Protein AF-V9IGE5-F1 (afdb_monomer)

Foldseek 3Di:
DPVVVQLVVLDAPPLDDPVVLQVVLCVVQVQWPHWDDKRWGANDPQAIEIETETEGQDPVSCVVCVVVSQVSVVVSRHPYYDYDYDYDPPPPPPPPPDQPDDDPDPPCPVVGPDDPDDDDDPDDDDDDDDDDDDD

Sequence (135 aa):
MKESGLILLQTIPNHINIDS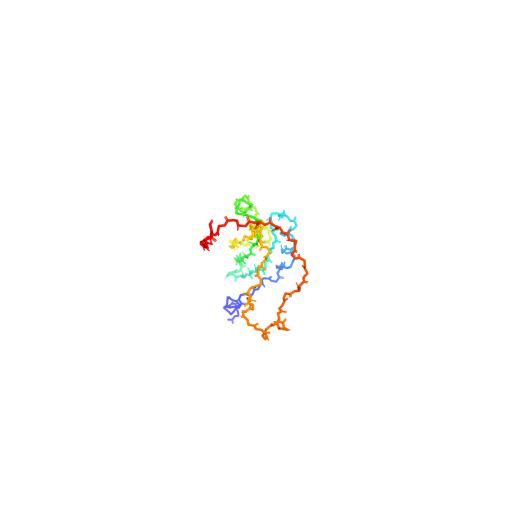LKRELLEAFPGIVNVHDLHVWQLTGQKIISTVHIIFLDPMVYTSITDQVTAFFIEMGITQVTIQPEFHKMRPNMEKTGCLIRCHGEHCSSSQCCSKEKFIEDSCSDLSTKKQDNL

Solvent-accessible surface area (backbone atoms only — not comparable to full-atom values): 8831 Å² total; per-residue (Å²): 140,63,70,75,59,48,59,77,59,58,45,60,56,93,86,67,57,67,69,58,54,53,50,52,48,49,71,74,35,79,59,46,75,46,73,86,46,77,48,51,27,48,81,48,104,84,39,28,39,33,44,34,36,36,29,18,61,40,73,66,51,44,72,74,40,48,68,58,55,52,49,50,45,41,75,74,65,32,70,41,76,46,79,46,82,42,60,52,77,76,65,74,76,68,66,77,75,67,64,94,74,74,79,90,58,92,86,45,75,90,76,55,92,72,79,95,73,79,82,77,86,77,87,74,86,78,90,80,87,87,84,90,82,91,136

Radius of gyration: 27.45 Å; Cα contacts (8 Å, |Δi|>4): 133; chains: 1; bounding box: 80×39×74 Å

Structure (mmCIF, N/CA/C/O backbone):
data_AF-V9IGE5-F1
#
_entry.id   AF-V9IGE5-F1
#
loop_
_atom_site.group_PDB
_atom_site.id
_atom_site.type_symbol
_atom_site.label_atom_id
_atom_site.label_alt_id
_atom_site.label_comp_id
_atom_site.label_asym_id
_atom_site.label_entity_id
_atom_site.label_seq_id
_atom_site.pdbx_PDB_ins_code
_atom_site.Cartn_x
_atom_site.Cartn_y
_atom_site.Cartn_z
_atom_site.occupancy
_atom_site.B_iso_or_equiv
_atom_site.auth_seq_id
_atom_site.auth_comp_id
_atom_site.auth_asym_id
_atom_site.auth_atom_id
_atom_site.pdbx_PDB_model_num
ATOM 1 N N . MET A 1 1 ? -10.533 -12.359 29.031 1.00 47.72 1 MET A N 1
ATOM 2 C CA . MET A 1 1 ? -9.184 -12.243 28.430 1.00 47.72 1 MET A CA 1
ATOM 3 C C . MET A 1 1 ? -9.120 -13.007 27.104 1.00 47.72 1 MET A C 1
ATOM 5 O O . MET A 1 1 ? -8.514 -14.065 27.045 1.00 47.72 1 MET A O 1
ATOM 9 N N . LYS A 1 2 ? -9.786 -12.524 26.047 1.00 55.06 2 LYS A N 1
ATOM 10 C CA . LYS A 1 2 ? -9.672 -13.110 24.691 1.00 55.06 2 LYS A CA 1
ATOM 11 C C . LYS A 1 2 ? -9.288 -12.059 23.645 1.00 55.06 2 LYS A C 1
ATOM 13 O O . LYS A 1 2 ? -8.491 -12.348 22.767 1.00 55.06 2 LYS A O 1
ATOM 18 N N . GLU A 1 3 ? -9.755 -10.822 23.810 1.00 55.19 3 GLU A N 1
ATOM 19 C CA . GLU A 1 3 ? -9.464 -9.726 22.875 1.00 55.19 3 GLU A CA 1
ATOM 20 C C . GLU A 1 3 ? -7.994 -9.277 22.878 1.00 55.19 3 GLU A C 1
ATOM 22 O O . GLU A 1 3 ? -7.446 -8.981 21.823 1.00 55.19 3 GLU A O 1
ATOM 27 N N . SER A 1 4 ? -7.307 -9.314 24.026 1.00 54.47 4 SER A N 1
ATOM 28 C CA . SER A 1 4 ? -5.898 -8.891 24.116 1.00 54.47 4 SER A CA 1
ATOM 29 C C . SER A 1 4 ? -4.927 -9.798 23.345 1.00 54.47 4 SER A C 1
ATOM 31 O O . SER A 1 4 ? -3.865 -9.338 22.943 1.00 54.47 4 SER A O 1
ATOM 33 N N . GLY A 1 5 ? -5.280 -11.070 23.115 1.00 56.34 5 GLY A N 1
ATOM 34 C CA . GLY A 1 5 ? -4.451 -11.999 22.336 1.00 56.34 5 GLY A CA 1
ATOM 35 C C . GLY A 1 5 ? -4.534 -11.765 20.824 1.00 56.34 5 GLY A C 1
ATOM 36 O O . GLY A 1 5 ? -3.561 -12.003 20.118 1.00 56.34 5 GLY A O 1
ATOM 37 N N . LEU A 1 6 ? -5.664 -11.248 20.330 1.00 54.09 6 LEU A N 1
ATOM 38 C CA . LEU A 1 6 ? -5.882 -10.985 18.901 1.00 54.09 6 LEU A CA 1
ATOM 39 C C . LEU A 1 6 ? -5.088 -9.771 18.403 1.00 54.09 6 LEU A C 1
ATOM 41 O O . LEU A 1 6 ? -4.640 -9.763 17.261 1.00 54.09 6 LEU A O 1
ATOM 45 N N . ILE A 1 7 ? -4.828 -8.796 19.282 1.00 50.81 7 ILE A N 1
ATOM 46 C CA . ILE A 1 7 ? -3.964 -7.640 18.983 1.00 50.81 7 ILE A CA 1
ATOM 47 C C . ILE A 1 7 ? -2.531 -8.096 18.657 1.00 50.81 7 ILE A C 1
ATOM 49 O O . ILE A 1 7 ? -1.890 -7.536 17.773 1.00 50.81 7 ILE A O 1
ATOM 53 N N . LEU A 1 8 ? -2.039 -9.145 19.327 1.00 53.06 8 LEU A N 1
ATOM 54 C CA . LEU A 1 8 ? -0.718 -9.730 19.063 1.00 53.06 8 LEU A CA 1
ATOM 55 C C . LEU A 1 8 ? -0.699 -10.635 17.820 1.00 53.06 8 LEU A C 1
ATOM 57 O O . LEU A 1 8 ? 0.369 -10.877 17.268 1.00 53.06 8 LEU A O 1
ATOM 61 N N . LEU A 1 9 ? -1.858 -11.129 17.375 1.00 60.53 9 LEU A N 1
ATOM 62 C CA . LEU A 1 9 ? -1.983 -12.112 16.292 1.00 60.53 9 LEU A CA 1
ATOM 63 C C . LEU A 1 9 ? -2.307 -11.496 14.920 1.00 60.53 9 LEU A C 1
ATOM 65 O O . LEU A 1 9 ? -2.674 -12.247 14.021 1.00 60.53 9 LEU A O 1
ATOM 69 N N . GLN A 1 10 ? -2.185 -10.168 14.755 1.00 60.12 10 GLN A N 1
ATOM 70 C CA . GLN A 1 10 ? -2.328 -9.444 13.472 1.00 60.12 10 GLN A CA 1
ATOM 71 C C . GLN A 1 10 ? -3.468 -9.982 12.586 1.00 60.12 10 GLN A C 1
ATOM 73 O O . GLN A 1 10 ? -3.306 -10.224 11.393 1.00 60.12 10 GLN A O 1
ATOM 78 N N . THR A 1 11 ? -4.622 -10.255 13.194 1.00 64.62 11 THR A N 1
ATOM 79 C CA . THR A 1 11 ? -5.675 -11.019 12.526 1.00 64.62 11 THR A CA 1
ATOM 80 C C . THR A 1 11 ? -6.348 -10.143 11.471 1.00 64.62 11 THR A C 1
ATOM 82 O O . THR A 1 11 ? -6.775 -9.024 11.772 1.00 64.62 11 THR A O 1
ATOM 85 N N . ILE A 1 12 ? -6.440 -10.648 10.239 1.00 71.25 12 ILE A N 1
ATOM 86 C CA . ILE A 1 12 ? -7.156 -9.975 9.150 1.00 71.25 12 ILE A CA 1
ATOM 87 C C . ILE A 1 12 ? -8.647 -9.917 9.531 1.00 71.25 12 ILE A C 1
ATOM 89 O O . ILE A 1 12 ? -9.208 -10.950 9.908 1.00 71.25 12 ILE A O 1
ATOM 93 N N . PRO A 1 13 ? -9.313 -8.749 9.461 1.00 74.81 13 PRO A N 1
ATOM 94 C CA . PRO A 1 13 ? -10.741 -8.656 9.742 1.00 74.81 13 PRO A CA 1
ATOM 95 C C . PRO A 1 13 ? -11.557 -9.546 8.794 1.00 74.81 13 PRO A C 1
ATOM 97 O O . PRO A 1 13 ? -11.383 -9.482 7.581 1.00 74.81 13 PRO A O 1
ATOM 100 N N . ASN A 1 14 ? -12.509 -10.318 9.330 1.00 74.12 14 ASN A N 1
ATOM 101 C CA . ASN A 1 14 ? -13.282 -11.319 8.570 1.00 74.12 14 ASN A CA 1
ATOM 102 C C . ASN A 1 14 ? -14.066 -10.770 7.359 1.00 74.12 14 ASN A C 1
ATOM 104 O O . ASN A 1 14 ? -14.523 -11.550 6.529 1.00 74.12 14 ASN A O 1
ATOM 108 N N . HIS A 1 15 ? -14.283 -9.457 7.284 1.00 78.31 15 HIS A N 1
ATOM 109 C CA . HIS A 1 15 ? -15.038 -8.808 6.211 1.00 78.31 15 HIS A CA 1
ATOM 110 C C . HIS A 1 15 ? -14.152 -8.296 5.063 1.00 78.31 15 HIS A C 1
ATOM 112 O O . HIS A 1 15 ? -14.691 -7.872 4.046 1.00 78.31 15 HIS A O 1
ATOM 118 N N . ILE A 1 16 ? -12.821 -8.334 5.199 1.00 81.69 16 ILE A N 1
ATOM 119 C CA . ILE A 1 16 ? -11.893 -7.864 4.165 1.00 81.69 16 ILE A CA 1
ATOM 120 C C . ILE A 1 16 ? -11.365 -9.061 3.379 1.00 81.69 16 ILE A C 1
ATOM 122 O O . ILE A 1 16 ? -10.633 -9.899 3.903 1.00 81.69 16 ILE A O 1
ATOM 126 N N . ASN A 1 17 ? -11.714 -9.117 2.093 1.00 87.94 17 ASN A N 1
ATOM 127 C CA . ASN A 1 17 ? -11.140 -10.073 1.156 1.00 87.94 17 ASN A CA 1
ATOM 128 C C . ASN A 1 17 ? -9.939 -9.436 0.440 1.00 87.94 17 ASN A C 1
ATOM 130 O O . ASN A 1 17 ? -10.104 -8.585 -0.434 1.00 87.94 17 ASN A O 1
ATOM 134 N N . ILE A 1 18 ? -8.735 -9.870 0.813 1.00 89.3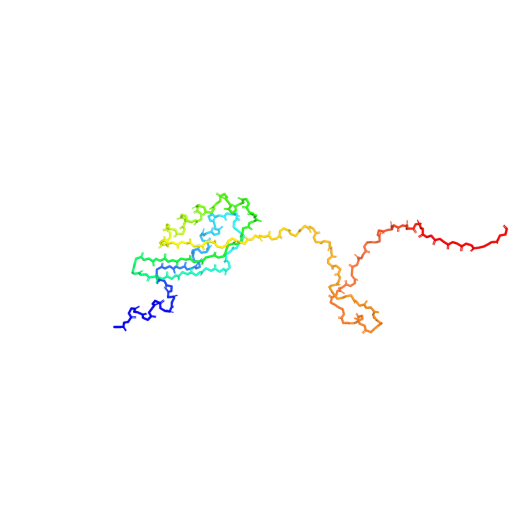1 18 ILE A N 1
ATOM 135 C CA . ILE A 1 18 ? -7.469 -9.347 0.281 1.00 89.31 18 ILE A CA 1
ATOM 136 C C . ILE A 1 18 ? -7.352 -9.551 -1.236 1.00 89.31 18 ILE A C 1
ATOM 138 O O . ILE A 1 18 ? -6.892 -8.651 -1.935 1.00 89.31 18 ILE A O 1
ATOM 142 N N . ASP A 1 19 ? -7.794 -10.694 -1.762 1.00 90.25 19 ASP A N 1
ATOM 143 C CA . ASP A 1 19 ? -7.693 -10.994 -3.194 1.00 90.25 19 ASP A CA 1
ATOM 144 C C . ASP A 1 19 ? -8.636 -10.118 -4.029 1.00 90.25 19 ASP A C 1
ATOM 146 O O . ASP A 1 19 ? -8.266 -9.659 -5.111 1.00 90.25 19 ASP A O 1
ATOM 150 N N . SER A 1 20 ? -9.843 -9.842 -3.517 1.00 92.19 20 SER A N 1
ATOM 151 C CA . SER A 1 20 ? -10.776 -8.899 -4.150 1.00 92.19 20 SER A CA 1
ATOM 152 C C . SER A 1 20 ? -10.212 -7.488 -4.152 1.00 92.19 20 SER A C 1
ATOM 154 O O . SER A 1 20 ? -10.148 -6.862 -5.205 1.00 92.19 20 SER A O 1
ATOM 156 N N . LEU A 1 21 ? -9.708 -7.042 -2.999 1.00 93.06 21 LEU A N 1
ATOM 157 C CA . LEU A 1 21 ? -9.127 -5.716 -2.832 1.00 93.06 21 LEU A CA 1
ATOM 158 C C . LEU A 1 21 ? -7.950 -5.484 -3.790 1.00 93.06 21 LEU A C 1
ATOM 160 O O . LEU A 1 21 ? -7.874 -4.439 -4.428 1.00 93.06 21 LEU A O 1
ATOM 164 N N . LYS A 1 22 ? -7.057 -6.474 -3.945 1.00 94.06 22 LYS A N 1
ATOM 165 C CA . LYS A 1 22 ? -5.946 -6.403 -4.909 1.00 94.06 22 LYS A CA 1
ATOM 166 C C . LYS A 1 22 ? -6.435 -6.314 -6.351 1.00 94.06 22 LYS A C 1
ATOM 168 O O . LYS A 1 22 ? -5.907 -5.512 -7.115 1.00 94.06 22 LYS A O 1
ATOM 173 N N . ARG A 1 23 ? -7.414 -7.137 -6.734 1.00 95.00 23 ARG A N 1
ATOM 174 C CA . ARG A 1 23 ? -7.954 -7.143 -8.100 1.00 95.00 23 ARG A CA 1
ATOM 175 C C . ARG A 1 23 ? -8.618 -5.809 -8.437 1.00 95.00 23 ARG A C 1
ATOM 177 O O . ARG A 1 23 ? -8.273 -5.212 -9.447 1.00 95.00 23 ARG A O 1
ATOM 184 N N . GLU A 1 24 ? -9.504 -5.328 -7.571 1.00 96.00 24 GLU A N 1
ATOM 185 C CA . GLU A 1 24 ? -10.220 -4.060 -7.759 1.00 96.00 24 GLU A CA 1
ATOM 186 C C . GLU A 1 24 ? -9.255 -2.869 -7.813 1.00 96.00 24 GLU A C 1
ATOM 188 O O . GLU A 1 24 ? -9.411 -1.985 -8.650 1.00 96.00 24 GLU A O 1
ATOM 193 N N . LEU A 1 25 ? -8.197 -2.883 -6.996 1.00 96.44 25 LEU A N 1
ATOM 194 C CA . LEU A 1 25 ? -7.144 -1.870 -7.042 1.00 96.44 25 LEU A CA 1
ATOM 195 C C . LEU A 1 25 ? -6.397 -1.868 -8.389 1.00 96.44 25 LEU A C 1
ATOM 197 O O . LEU A 1 25 ? -6.159 -0.806 -8.960 1.00 96.44 25 LEU A O 1
ATOM 201 N N . LEU A 1 26 ? -6.032 -3.042 -8.914 1.00 95.88 26 LEU A N 1
ATOM 202 C CA . LEU A 1 26 ? -5.354 -3.152 -10.213 1.00 95.88 26 LEU A CA 1
ATOM 203 C C . LEU A 1 26 ? -6.269 -2.761 -11.385 1.00 95.88 26 LEU A C 1
ATOM 205 O O . LEU A 1 26 ? -5.794 -2.191 -12.364 1.00 95.88 26 LEU A O 1
ATOM 209 N N . GLU A 1 27 ? -7.569 -3.040 -11.285 1.00 96.38 27 GLU A N 1
ATOM 210 C CA . GLU A 1 27 ? -8.567 -2.635 -12.281 1.00 96.38 27 GLU A CA 1
ATOM 211 C C . GLU A 1 27 ? -8.817 -1.118 -12.261 1.00 96.38 27 GLU A C 1
ATOM 213 O O . GLU A 1 27 ? -8.938 -0.500 -13.320 1.00 96.38 27 GLU A O 1
ATOM 218 N N . ALA A 1 28 ? -8.857 -0.502 -11.075 1.00 96.75 28 ALA A N 1
ATOM 219 C CA . ALA A 1 28 ? -9.128 0.925 -10.910 1.00 96.75 28 ALA A CA 1
ATOM 220 C C . ALA A 1 28 ? -7.939 1.827 -11.287 1.00 96.75 28 ALA A C 1
ATOM 222 O O . ALA A 1 28 ? -8.145 2.950 -11.752 1.00 96.75 28 ALA A O 1
ATOM 223 N N . PHE A 1 29 ? -6.697 1.357 -11.110 1.00 96.88 29 PHE A N 1
ATOM 224 C CA . PHE A 1 29 ? -5.493 2.175 -11.284 1.00 96.88 29 PHE A CA 1
ATOM 225 C C . PHE A 1 29 ? -4.492 1.547 -12.272 1.00 96.88 29 PHE A C 1
ATOM 227 O O . PHE A 1 29 ? -3.524 0.912 -11.850 1.00 96.88 29 PHE A O 1
ATOM 234 N N . PRO A 1 30 ? -4.619 1.815 -13.589 1.00 94.06 30 PRO A N 1
ATOM 235 C CA . PRO A 1 30 ? -3.715 1.277 -14.617 1.00 94.06 30 PRO A CA 1
ATOM 236 C C . PRO A 1 30 ? -2.233 1.663 -14.459 1.00 94.06 30 PRO A C 1
ATOM 238 O O . PRO A 1 30 ? -1.362 1.063 -15.083 1.00 94.06 30 PRO A O 1
ATOM 241 N N . GLY A 1 31 ? -1.931 2.687 -13.652 1.00 93.12 31 GLY A N 1
ATOM 242 C CA . GLY A 1 31 ? -0.563 3.098 -13.321 1.00 93.12 31 GLY A CA 1
ATOM 243 C C . GLY A 1 31 ? 0.149 2.184 -12.312 1.00 93.12 31 GLY A C 1
ATOM 244 O O . GLY A 1 31 ? 1.358 2.328 -12.096 1.00 93.12 31 GLY A O 1
ATOM 245 N N . ILE A 1 32 ? -0.584 1.253 -11.692 1.00 96.06 32 ILE A N 1
ATOM 246 C CA . ILE A 1 32 ? -0.049 0.228 -10.800 1.00 96.06 32 ILE A CA 1
ATOM 247 C C . ILE A 1 32 ? 0.303 -1.012 -11.623 1.00 96.06 32 ILE A C 1
ATOM 249 O O . ILE A 1 32 ? -0.527 -1.579 -12.324 1.00 96.06 32 ILE A O 1
ATOM 253 N N . VAL A 1 33 ? 1.546 -1.463 -11.498 1.00 95.00 33 VAL A N 1
ATOM 254 C CA . VAL A 1 33 ? 2.057 -2.664 -12.166 1.00 95.00 33 VAL A CA 1
ATOM 255 C C . VAL A 1 33 ? 1.746 -3.915 -11.353 1.00 95.00 33 VAL A C 1
ATOM 257 O O . VAL A 1 33 ? 1.419 -4.955 -11.919 1.00 95.00 33 VAL A O 1
ATOM 260 N N . ASN A 1 34 ? 1.9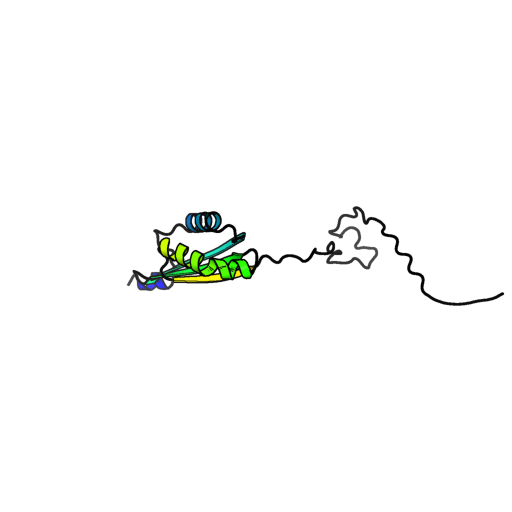06 -3.849 -10.029 1.00 94.00 34 ASN A N 1
ATOM 261 C CA . ASN A 1 34 ? 1.691 -4.998 -9.155 1.00 94.00 34 ASN A CA 1
ATOM 262 C C . ASN A 1 34 ? 1.491 -4.581 -7.691 1.00 94.00 34 ASN A C 1
ATOM 264 O O . ASN A 1 34 ? 2.001 -3.548 -7.259 1.00 94.00 34 ASN A O 1
ATOM 268 N N . VAL A 1 35 ? 0.842 -5.448 -6.913 1.00 94.69 35 VAL A N 1
ATOM 269 C CA . VAL A 1 35 ? 0.720 -5.359 -5.453 1.00 94.69 35 VAL A CA 1
ATOM 270 C C . VAL A 1 35 ? 1.121 -6.695 -4.846 1.00 94.69 35 VAL A C 1
ATOM 272 O O . VAL A 1 35 ? 0.337 -7.648 -4.799 1.00 94.69 35 VAL A O 1
ATOM 275 N N . HIS A 1 36 ? 2.374 -6.789 -4.409 1.00 88.81 36 HIS A N 1
ATOM 276 C CA . HIS A 1 36 ? 2.935 -8.074 -3.994 1.00 88.81 36 HIS A CA 1
ATOM 277 C C . HIS A 1 36 ? 2.818 -8.318 -2.490 1.00 88.81 36 HIS A C 1
ATOM 279 O O . HIS A 1 36 ? 2.682 -9.473 -2.096 1.00 88.81 36 HIS A O 1
ATOM 285 N N . ASP A 1 37 ? 2.766 -7.266 -1.671 1.00 89.88 37 ASP A N 1
ATOM 286 C CA . ASP A 1 37 ? 2.580 -7.397 -0.230 1.00 89.88 37 ASP A CA 1
ATOM 287 C C . ASP A 1 37 ? 1.459 -6.481 0.265 1.00 89.88 37 ASP A C 1
ATOM 289 O O . ASP A 1 37 ? 1.445 -5.288 -0.025 1.00 89.88 37 ASP A O 1
ATOM 293 N N . LEU A 1 38 ? 0.479 -7.054 0.959 1.00 92.31 38 LEU A N 1
ATOM 294 C CA . LEU A 1 38 ? -0.670 -6.331 1.498 1.00 92.31 38 LEU A CA 1
ATOM 295 C C . LEU A 1 38 ? -1.037 -6.955 2.834 1.00 92.31 38 LEU A C 1
ATOM 297 O O . LEU A 1 38 ? -1.588 -8.054 2.894 1.00 92.31 38 LEU A O 1
ATOM 301 N N . HIS A 1 39 ? -0.754 -6.209 3.889 1.00 91.56 39 HIS A N 1
ATOM 302 C CA . HIS A 1 39 ? -1.080 -6.569 5.252 1.00 91.56 39 HIS A CA 1
ATOM 303 C C . HIS A 1 39 ? -2.216 -5.679 5.738 1.00 91.56 39 HIS A C 1
ATOM 305 O O . HIS A 1 39 ? -2.185 -4.459 5.564 1.00 91.56 39 HIS A O 1
ATOM 311 N N . VAL A 1 40 ? -3.226 -6.295 6.347 1.00 91.19 40 VAL A N 1
ATOM 312 C CA . VAL A 1 40 ? -4.359 -5.603 6.963 1.00 91.19 40 VAL A CA 1
ATOM 313 C C . VAL A 1 40 ? -4.583 -6.198 8.341 1.00 91.19 40 VAL A C 1
ATOM 315 O O . VAL A 1 40 ? -4.693 -7.413 8.482 1.00 91.19 40 VAL A O 1
ATOM 318 N N . TRP A 1 41 ? -4.664 -5.349 9.359 1.00 89.50 41 TRP A N 1
ATOM 319 C CA . TRP A 1 41 ? -4.897 -5.776 10.733 1.00 89.50 41 TRP A CA 1
ATOM 320 C C . TRP A 1 41 ? -5.794 -4.791 11.472 1.00 89.50 41 TRP A C 1
ATOM 322 O O . TRP A 1 41 ? -5.923 -3.618 11.119 1.00 89.50 41 TRP A O 1
ATOM 332 N N . GLN A 1 42 ? -6.411 -5.274 12.543 1.00 86.62 42 GLN A N 1
ATOM 333 C CA . GLN A 1 42 ? -7.258 -4.465 13.405 1.00 86.62 42 GLN A CA 1
ATOM 334 C C . GLN A 1 42 ? -6.486 -4.031 14.655 1.00 86.62 42 GLN A C 1
ATOM 336 O O . GLN A 1 42 ? -6.079 -4.867 15.459 1.00 86.62 42 GLN A O 1
ATOM 341 N N . LEU A 1 43 ? -6.293 -2.722 14.839 1.00 85.19 43 LEU A N 1
ATOM 342 C CA . LEU A 1 43 ? -5.638 -2.169 16.031 1.00 85.19 43 LEU A CA 1
ATOM 343 C C . LEU A 1 43 ? -6.612 -2.069 17.215 1.00 85.19 43 LEU A C 1
ATOM 345 O O . LEU A 1 43 ? -6.265 -2.392 18.348 1.00 85.19 43 LEU A O 1
ATOM 349 N N . THR A 1 44 ? -7.837 -1.612 16.956 1.00 82.88 44 THR A N 1
ATOM 350 C CA . THR A 1 44 ? -8.948 -1.563 17.923 1.00 82.88 44 THR A CA 1
ATOM 351 C C . THR A 1 44 ? -10.256 -1.877 17.200 1.00 82.88 44 THR A C 1
ATOM 353 O O . THR A 1 44 ? -10.275 -1.908 15.975 1.00 82.88 44 THR A O 1
ATOM 356 N N . GLY A 1 45 ? -11.365 -2.077 17.926 1.00 76.88 45 GLY A N 1
ATOM 357 C CA . GLY A 1 45 ? -12.669 -2.462 17.353 1.00 76.88 45 GLY A CA 1
ATOM 358 C C . GLY A 1 45 ? -13.135 -1.672 16.120 1.00 76.88 45 GLY A C 1
ATOM 359 O O . GLY A 1 45 ? -13.874 -2.210 15.309 1.00 76.88 45 GLY A O 1
ATOM 360 N N . GLN A 1 46 ? -12.692 -0.420 15.967 1.00 83.44 46 GLN A N 1
ATOM 361 C CA . GLN A 1 46 ? -13.052 0.452 14.843 1.00 83.44 46 GLN A CA 1
ATOM 362 C C . GLN A 1 46 ? -11.852 0.896 13.993 1.00 83.44 46 GLN A C 1
ATOM 364 O O . GLN A 1 46 ? -12.049 1.595 13.008 1.00 83.44 46 GLN A O 1
ATOM 369 N N . LYS A 1 47 ? -10.611 0.551 14.364 1.00 88.88 47 LYS A N 1
ATOM 370 C CA . LYS A 1 47 ? -9.405 0.983 13.639 1.00 88.88 47 LYS A CA 1
ATOM 371 C C . LYS A 1 47 ? -8.789 -0.185 12.889 1.00 88.88 47 LYS A C 1
ATOM 373 O O . LYS A 1 47 ? -8.158 -1.049 13.499 1.00 88.88 47 LYS A O 1
ATOM 378 N N . ILE A 1 48 ? -8.943 -0.159 11.572 1.00 91.75 48 ILE A N 1
ATOM 379 C CA . ILE A 1 48 ? -8.345 -1.109 10.633 1.00 91.75 48 ILE A CA 1
ATOM 380 C C . ILE A 1 48 ? -7.185 -0.412 9.930 1.00 91.75 48 ILE A C 1
ATOM 382 O O . ILE A 1 48 ? -7.369 0.645 9.326 1.00 91.75 48 ILE A O 1
ATOM 386 N N . ILE A 1 49 ? -5.994 -0.983 10.038 1.00 93.31 49 ILE A N 1
ATOM 387 C CA . ILE A 1 49 ? -4.764 -0.419 9.488 1.00 93.31 49 ILE A CA 1
ATOM 388 C C . ILE A 1 49 ? -4.248 -1.352 8.399 1.00 93.31 49 ILE A C 1
ATOM 390 O O . ILE A 1 49 ? -4.365 -2.573 8.516 1.00 93.31 49 ILE A O 1
ATOM 394 N N . SER A 1 50 ? -3.677 -0.773 7.348 1.00 95.12 50 SER A N 1
ATOM 395 C CA . SER A 1 50 ? -3.002 -1.508 6.291 1.00 95.12 50 SER A CA 1
ATOM 396 C C . SER A 1 50 ? -1.603 -0.970 6.007 1.00 95.12 50 SER A C 1
ATOM 398 O O . SER A 1 50 ? -1.370 0.239 6.025 1.00 95.12 50 SER A O 1
ATOM 400 N N . THR A 1 51 ? -0.687 -1.881 5.686 1.00 95.69 51 THR A N 1
ATOM 401 C CA . THR A 1 51 ? 0.555 -1.583 4.964 1.00 95.69 51 THR A CA 1
ATOM 402 C C . THR A 1 51 ? 0.560 -2.335 3.647 1.00 95.69 51 THR A C 1
ATOM 404 O O . THR A 1 51 ? 0.251 -3.528 3.610 1.00 95.69 51 THR A O 1
ATOM 407 N N . VAL A 1 52 ? 0.930 -1.650 2.571 1.00 96.62 52 VAL A N 1
ATOM 408 C CA . VAL A 1 52 ? 0.897 -2.211 1.220 1.00 96.62 52 VAL A CA 1
ATOM 409 C C . VAL A 1 52 ? 2.129 -1.812 0.424 1.00 96.62 52 VAL A C 1
ATOM 411 O O . VAL A 1 52 ? 2.539 -0.654 0.444 1.00 96.62 52 VAL A O 1
ATOM 414 N N . HIS A 1 53 ? 2.708 -2.771 -0.291 1.00 97.00 53 HIS A N 1
ATOM 415 C CA . HIS A 1 53 ? 3.800 -2.549 -1.229 1.00 97.00 53 HIS A CA 1
ATOM 416 C C . HIS A 1 53 ? 3.250 -2.575 -2.649 1.00 97.00 53 HIS A C 1
ATOM 418 O O . HIS A 1 53 ? 2.742 -3.598 -3.125 1.00 97.00 53 HIS A O 1
ATOM 424 N N . ILE A 1 54 ? 3.358 -1.435 -3.323 1.00 97.06 54 ILE A N 1
ATOM 425 C CA . ILE A 1 54 ? 2.789 -1.226 -4.652 1.00 97.06 54 ILE A CA 1
ATOM 426 C C . ILE A 1 54 ? 3.920 -0.886 -5.613 1.00 97.06 54 ILE A C 1
ATOM 428 O O . ILE A 1 54 ? 4.664 0.066 -5.391 1.00 97.06 54 ILE A O 1
ATOM 432 N N . ILE A 1 55 ? 4.030 -1.656 -6.694 1.00 96.12 55 ILE A N 1
ATOM 433 C CA . ILE A 1 55 ? 4.941 -1.362 -7.795 1.00 96.12 55 ILE A CA 1
ATOM 434 C C . ILE A 1 55 ? 4.211 -0.442 -8.769 1.00 96.12 55 ILE A C 1
ATOM 436 O O . ILE A 1 55 ? 3.243 -0.855 -9.404 1.00 96.12 55 ILE A O 1
ATOM 440 N N . PHE A 1 56 ? 4.694 0.784 -8.912 1.00 95.75 56 PHE A N 1
ATOM 441 C CA . PHE A 1 56 ? 4.223 1.759 -9.890 1.00 95.75 56 PHE A CA 1
ATOM 442 C C . PHE A 1 56 ? 5.110 1.743 -11.138 1.00 95.75 56 PHE A C 1
ATOM 444 O O . PHE A 1 56 ? 6.270 1.317 -11.090 1.00 95.75 56 PHE A O 1
ATOM 451 N N . LEU A 1 57 ? 4.574 2.230 -12.260 1.00 92.88 57 LEU A N 1
ATOM 452 C CA . LEU A 1 57 ? 5.348 2.392 -13.496 1.00 92.88 57 LEU A CA 1
ATOM 453 C C . LEU A 1 57 ? 6.556 3.316 -13.290 1.00 92.88 57 LEU A C 1
ATOM 455 O O . LEU A 1 57 ? 7.671 2.961 -13.667 1.00 92.88 57 LEU A O 1
ATOM 459 N N . ASP A 1 58 ? 6.343 4.463 -12.643 1.00 92.56 58 ASP A N 1
ATOM 460 C CA . ASP A 1 58 ? 7.378 5.450 -12.346 1.00 92.56 58 ASP A CA 1
ATOM 461 C C . ASP A 1 58 ? 6.987 6.357 -11.148 1.00 92.56 58 ASP A C 1
ATOM 463 O O . ASP A 1 58 ? 5.843 6.315 -10.675 1.00 92.5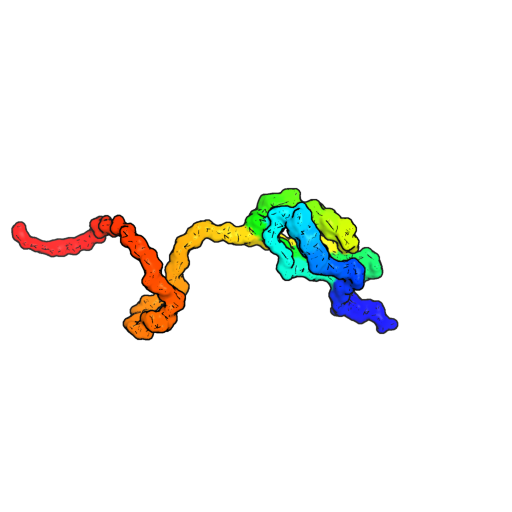6 58 ASP A O 1
ATOM 467 N N . PRO A 1 59 ? 7.922 7.177 -10.622 1.00 94.81 59 PRO A N 1
ATOM 468 C CA . PRO A 1 59 ? 7.657 8.077 -9.493 1.00 94.81 59 PRO A CA 1
ATOM 469 C C . PRO A 1 59 ? 6.617 9.177 -9.744 1.00 94.81 59 PRO A C 1
ATOM 471 O O . PRO A 1 59 ? 5.971 9.634 -8.794 1.00 94.81 59 PRO A O 1
ATOM 474 N N . MET A 1 60 ? 6.433 9.613 -10.994 1.00 94.69 60 MET A N 1
ATOM 475 C CA . MET A 1 60 ? 5.440 10.635 -11.334 1.00 94.69 60 MET A CA 1
ATOM 476 C C . MET A 1 60 ? 4.032 10.060 -11.235 1.00 94.69 60 MET A C 1
ATOM 478 O O . MET A 1 60 ? 3.153 10.701 -10.658 1.00 94.69 60 MET A O 1
ATOM 482 N N . VAL A 1 61 ? 3.842 8.824 -11.710 1.00 94.88 61 VAL A N 1
ATOM 483 C CA . VAL A 1 61 ? 2.580 8.093 -11.557 1.00 94.88 61 VAL A CA 1
ATOM 484 C C . VAL A 1 61 ? 2.205 7.989 -10.084 1.00 94.88 61 VAL A C 1
ATOM 486 O O . VAL A 1 61 ? 1.115 8.426 -9.723 1.00 94.88 61 VAL A O 1
ATOM 489 N N . TYR A 1 62 ? 3.115 7.515 -9.224 1.00 96.19 62 TYR A N 1
ATOM 490 C CA . TYR A 1 62 ? 2.876 7.442 -7.776 1.00 96.19 62 TYR A CA 1
ATOM 491 C C . TYR A 1 62 ? 2.410 8.785 -7.202 1.00 96.19 62 TYR A C 1
ATOM 493 O O . TYR A 1 62 ? 1.361 8.852 -6.564 1.00 96.19 62 TYR A O 1
ATOM 501 N N . THR A 1 63 ? 3.141 9.864 -7.493 1.00 96.12 63 THR A N 1
ATOM 502 C CA . THR A 1 63 ? 2.815 11.206 -6.986 1.00 96.12 63 THR A CA 1
ATOM 503 C C . THR A 1 63 ? 1.425 11.670 -7.437 1.00 96.12 63 THR A C 1
ATOM 505 O O . THR A 1 63 ? 0.735 12.352 -6.690 1.00 96.12 63 THR A O 1
ATOM 508 N N . SER A 1 64 ? 0.992 11.280 -8.639 1.00 96.88 64 SER A N 1
ATOM 509 C CA . SER A 1 64 ? -0.306 11.686 -9.192 1.00 96.88 64 SER A CA 1
ATOM 510 C C . SER A 1 64 ? -1.511 10.907 -8.648 1.00 96.88 64 SER A C 1
ATOM 512 O O . SER A 1 64 ? -2.612 11.455 -8.602 1.00 96.88 64 SER A O 1
ATOM 514 N N . ILE A 1 65 ? -1.328 9.641 -8.246 1.00 96.81 65 ILE A N 1
ATOM 515 C CA . ILE A 1 65 ? -2.445 8.756 -7.866 1.00 96.81 65 ILE A CA 1
ATOM 516 C C . ILE A 1 65 ? -2.456 8.349 -6.392 1.00 96.81 65 ILE A C 1
ATOM 518 O O . ILE A 1 65 ? -3.445 7.772 -5.954 1.00 96.81 65 ILE A O 1
ATOM 522 N N . THR A 1 66 ? -1.409 8.638 -5.611 1.00 96.44 66 THR A N 1
ATOM 523 C CA . THR A 1 66 ? -1.288 8.159 -4.217 1.00 96.44 66 THR A CA 1
ATOM 524 C C . THR A 1 66 ? -2.474 8.555 -3.328 1.00 96.44 66 THR A C 1
ATOM 526 O O . THR A 1 66 ? -2.983 7.724 -2.574 1.00 96.44 66 THR A O 1
ATOM 529 N N . ASP A 1 67 ? -2.997 9.774 -3.482 1.00 97.38 67 ASP A N 1
ATOM 530 C CA . ASP A 1 67 ? -4.155 10.246 -2.714 1.00 97.38 67 ASP A CA 1
ATOM 531 C C . ASP A 1 67 ? -5.436 9.491 -3.098 1.00 97.38 67 ASP A C 1
ATOM 533 O O . ASP A 1 67 ? -6.241 9.139 -2.236 1.00 97.38 67 ASP A O 1
ATOM 537 N N . GLN A 1 68 ? -5.600 9.175 -4.386 1.00 97.75 68 GLN A N 1
ATOM 538 C CA . GLN A 1 68 ? -6.745 8.413 -4.892 1.00 97.75 68 GLN A CA 1
ATOM 539 C C . GLN A 1 68 ? -6.673 6.947 -4.457 1.00 97.75 68 GLN A C 1
ATOM 541 O O . GLN A 1 68 ? -7.674 6.375 -4.038 1.00 97.75 68 GLN A O 1
ATOM 546 N N . VAL A 1 69 ? -5.478 6.350 -4.491 1.00 97.38 69 VAL A N 1
ATOM 547 C CA . VAL A 1 69 ? -5.241 4.995 -3.977 1.00 97.38 69 VAL A CA 1
ATOM 548 C C . VAL A 1 69 ? -5.526 4.945 -2.475 1.00 97.38 69 VAL A C 1
ATOM 550 O O . VAL A 1 69 ? -6.178 4.020 -1.998 1.00 97.38 69 VAL A O 1
ATOM 553 N N . THR A 1 70 ? -5.102 5.963 -1.725 1.00 97.38 70 THR A N 1
ATOM 554 C CA . THR A 1 70 ? -5.397 6.084 -0.291 1.00 97.38 70 THR A CA 1
ATOM 555 C C . THR A 1 70 ? -6.904 6.165 -0.037 1.00 97.38 70 THR A C 1
ATOM 557 O O . THR A 1 70 ? -7.415 5.442 0.818 1.00 97.38 70 THR A O 1
ATOM 560 N N . ALA A 1 71 ? -7.626 6.990 -0.802 1.00 97.69 71 ALA A N 1
ATOM 561 C CA . ALA A 1 71 ? -9.081 7.100 -0.713 1.00 97.69 71 ALA A CA 1
ATOM 562 C C . ALA A 1 71 ? -9.785 5.771 -1.029 1.00 97.69 71 ALA A C 1
ATOM 564 O O . ALA A 1 71 ? -10.673 5.366 -0.283 1.00 97.69 71 ALA A O 1
ATOM 565 N N . PHE A 1 72 ? -9.327 5.046 -2.052 1.00 97.50 72 PHE A N 1
ATOM 566 C CA . PHE A 1 72 ? -9.844 3.723 -2.402 1.00 97.50 72 PHE A CA 1
ATOM 567 C C . PHE A 1 72 ? -9.754 2.735 -1.228 1.00 97.50 72 PHE A C 1
ATOM 569 O O . PHE A 1 72 ? -10.736 2.075 -0.895 1.00 97.50 72 PHE A O 1
ATOM 576 N N . PHE A 1 73 ? -8.613 2.660 -0.531 1.00 96.12 73 PHE A N 1
ATOM 577 C CA . PHE A 1 73 ? -8.496 1.795 0.651 1.00 96.12 73 PHE A CA 1
ATOM 578 C C . PHE A 1 73 ? -9.478 2.196 1.766 1.00 96.12 73 PHE A C 1
ATOM 580 O O . PHE A 1 73 ? -10.055 1.323 2.419 1.00 96.12 73 PHE A O 1
ATOM 587 N N . ILE A 1 74 ? -9.710 3.498 1.955 1.00 95.38 74 ILE A N 1
ATOM 588 C CA . ILE A 1 74 ? -10.668 4.011 2.945 1.00 95.38 74 ILE A CA 1
ATOM 589 C C . ILE A 1 74 ? -12.104 3.618 2.595 1.00 95.38 74 ILE A C 1
ATOM 591 O O . ILE A 1 74 ? -12.841 3.164 3.472 1.00 95.38 74 ILE A O 1
ATOM 595 N N . GLU A 1 75 ? -12.490 3.720 1.325 1.00 94.56 75 GLU A N 1
ATOM 596 C CA . GLU A 1 75 ? -13.806 3.290 0.835 1.00 94.56 75 GLU A CA 1
ATOM 597 C C . GLU A 1 75 ? -14.032 1.785 1.022 1.00 94.56 75 GLU A C 1
ATOM 599 O O . GLU A 1 75 ? -15.145 1.353 1.320 1.00 94.56 75 GLU A O 1
ATOM 604 N N . MET A 1 76 ? -12.963 0.990 0.941 1.00 91.88 76 MET A N 1
ATOM 605 C CA . MET A 1 76 ? -12.984 -0.454 1.195 1.00 91.88 76 MET A CA 1
ATOM 606 C C . MET A 1 76 ? -12.996 -0.823 2.691 1.00 91.88 76 MET A C 1
ATOM 608 O O . MET A 1 76 ? -12.940 -2.002 3.045 1.00 91.88 76 MET A O 1
ATOM 612 N N . GLY A 1 77 ? -13.093 0.167 3.585 1.00 91.56 77 GLY A N 1
ATOM 613 C CA . GLY A 1 77 ? -13.233 -0.026 5.030 1.00 91.56 77 GLY A CA 1
ATOM 614 C C . GLY A 1 77 ? -11.922 0.016 5.820 1.00 91.56 77 GLY A C 1
ATOM 615 O O . GLY A 1 77 ? -11.932 -0.221 7.030 1.00 91.56 77 GLY A O 1
ATOM 616 N N . ILE A 1 78 ? -10.787 0.336 5.189 1.00 94.31 78 ILE A N 1
ATOM 617 C CA . ILE A 1 78 ? -9.498 0.482 5.881 1.00 94.31 78 ILE A CA 1
ATOM 618 C C . ILE A 1 78 ? -9.351 1.910 6.402 1.00 94.31 78 ILE A C 1
ATOM 620 O O . ILE A 1 78 ? -9.255 2.867 5.650 1.00 94.31 78 ILE A O 1
ATOM 624 N N . THR A 1 79 ? -9.272 2.077 7.720 1.00 94.38 79 THR A N 1
ATOM 625 C CA . THR A 1 79 ? -9.221 3.419 8.325 1.00 94.38 79 THR A CA 1
ATOM 626 C C . THR A 1 79 ? -7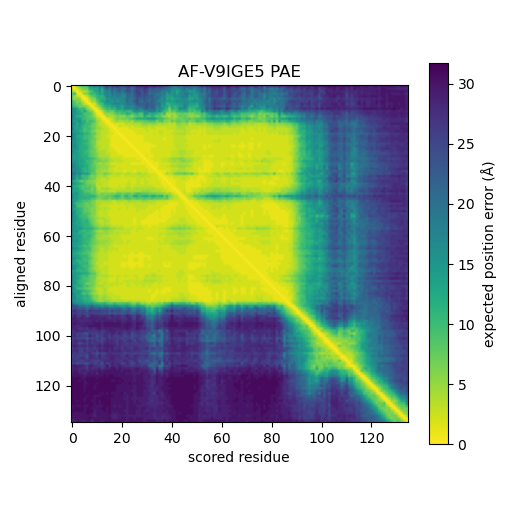.905 4.158 8.102 1.00 94.38 79 THR A C 1
ATOM 628 O O . THR A 1 79 ? -7.891 5.386 8.099 1.00 94.38 79 THR A O 1
ATOM 631 N N . GLN A 1 80 ? -6.792 3.432 7.969 1.00 95.44 80 GLN A N 1
ATOM 632 C CA . GLN A 1 80 ? -5.467 4.006 7.738 1.00 95.44 80 GLN A CA 1
ATOM 633 C C . GLN A 1 80 ? -4.653 3.082 6.842 1.00 95.44 80 GLN A C 1
ATOM 635 O O . GLN A 1 80 ? -4.585 1.882 7.099 1.00 95.44 80 GLN A O 1
ATOM 640 N N . VAL A 1 81 ? -3.993 3.642 5.833 1.00 96.81 81 VAL A N 1
ATOM 641 C CA . VAL A 1 81 ? -3.119 2.897 4.928 1.00 96.81 81 VAL A CA 1
ATOM 642 C C . VAL A 1 81 ? -1.747 3.556 4.862 1.00 96.81 81 VAL A C 1
ATOM 644 O O . VAL A 1 81 ? -1.627 4.777 4.821 1.00 96.81 81 VAL A O 1
ATOM 647 N N . THR A 1 82 ? -0.703 2.735 4.879 1.00 97.69 82 THR A N 1
ATOM 648 C CA . THR A 1 82 ? 0.673 3.140 4.588 1.00 97.69 82 THR A CA 1
ATOM 649 C C . THR A 1 82 ? 1.098 2.470 3.292 1.00 97.69 82 THR A C 1
ATOM 651 O O . THR A 1 82 ? 1.185 1.243 3.223 1.00 97.69 82 THR A O 1
ATOM 654 N N . ILE A 1 83 ? 1.350 3.274 2.263 1.00 97.69 83 ILE A N 1
ATOM 655 C CA . ILE A 1 83 ? 1.794 2.798 0.954 1.00 97.69 83 ILE A CA 1
ATOM 656 C C . ILE A 1 83 ? 3.318 2.879 0.914 1.00 97.69 83 ILE A C 1
ATOM 658 O O . ILE A 1 83 ? 3.887 3.958 1.070 1.00 97.69 83 ILE A O 1
ATOM 662 N N . GLN A 1 84 ? 3.975 1.747 0.682 1.00 97.69 84 GLN A N 1
ATOM 663 C CA . GLN A 1 84 ? 5.385 1.691 0.330 1.00 97.69 84 GLN A CA 1
ATOM 664 C C . GLN A 1 84 ? 5.502 1.629 -1.199 1.00 97.69 84 GLN A C 1
ATOM 666 O O . GLN A 1 84 ? 5.212 0.584 -1.793 1.00 97.69 84 GLN A O 1
ATOM 671 N N . PRO A 1 85 ? 5.891 2.732 -1.861 1.00 96.50 85 PRO A N 1
ATOM 672 C CA . PRO A 1 85 ? 6.036 2.734 -3.301 1.00 96.50 85 PRO A CA 1
ATOM 673 C C . PRO A 1 85 ? 7.325 2.031 -3.714 1.00 96.50 85 PRO A C 1
ATOM 675 O O . PRO A 1 85 ? 8.419 2.322 -3.231 1.00 96.50 85 PRO A O 1
ATOM 678 N N . GLU A 1 86 ? 7.184 1.139 -4.677 1.00 95.75 86 GLU A N 1
ATOM 679 C CA . GLU A 1 86 ? 8.271 0.571 -5.451 1.00 95.75 86 GLU A CA 1
ATOM 680 C C . GLU A 1 86 ? 8.086 0.971 -6.910 1.00 95.75 86 GLU A C 1
ATOM 682 O O . GLU A 1 86 ? 6.981 1.280 -7.355 1.00 95.75 86 GLU A O 1
ATOM 687 N N . PHE A 1 87 ? 9.169 0.978 -7.676 1.00 93.50 87 PHE A N 1
ATOM 688 C CA . PHE A 1 87 ? 9.131 1.456 -9.053 1.00 93.50 87 PHE A CA 1
ATOM 689 C C . PHE A 1 87 ? 9.668 0.394 -9.985 1.00 93.50 87 PHE A C 1
ATOM 691 O O . PHE A 1 87 ? 10.711 -0.217 -9.721 1.00 93.50 87 PHE A O 1
ATOM 698 N N . HIS A 1 88 ? 8.960 0.190 -11.094 1.00 86.94 88 HIS A N 1
ATOM 699 C CA . HIS A 1 88 ? 9.461 -0.649 -12.159 1.00 86.94 88 HIS A CA 1
ATOM 700 C C . HIS A 1 88 ? 10.801 -0.071 -12.617 1.00 86.94 88 HIS A C 1
ATOM 702 O O . HIS A 1 88 ? 10.887 1.056 -13.103 1.00 86.94 88 HIS A O 1
ATOM 708 N N . LYS A 1 89 ? 11.887 -0.826 -12.422 1.00 76.19 89 LYS A N 1
ATOM 709 C CA . LYS A 1 89 ? 13.185 -0.436 -12.965 1.00 76.19 89 LYS A CA 1
ATOM 710 C C . LYS A 1 89 ? 13.047 -0.502 -14.477 1.00 76.19 89 LYS A C 1
ATOM 712 O O . LYS A 1 89 ? 13.159 -1.586 -15.048 1.00 76.19 89 LYS A O 1
ATOM 717 N N . MET A 1 90 ? 12.819 0.646 -15.111 1.00 58.09 90 MET A N 1
ATOM 718 C CA . MET A 1 90 ? 13.109 0.843 -16.523 1.00 58.09 90 MET A CA 1
ATOM 719 C C . MET A 1 90 ? 14.565 0.418 -16.677 1.00 58.09 90 MET A C 1
ATOM 721 O O . MET A 1 90 ? 15.464 1.151 -16.273 1.00 58.09 90 MET A O 1
ATOM 725 N N . ARG A 1 91 ? 14.822 -0.817 -17.121 1.00 55.66 91 ARG A N 1
ATOM 726 C CA . ARG A 1 91 ? 16.183 -1.218 -17.457 1.00 55.66 91 ARG A CA 1
ATOM 727 C C . ARG A 1 91 ? 16.547 -0.289 -18.611 1.00 55.66 91 ARG A C 1
ATOM 729 O O . ARG A 1 91 ? 15.915 -0.433 -19.660 1.00 55.66 91 ARG A O 1
ATOM 736 N N . PRO A 1 92 ? 17.466 0.686 -18.452 1.00 49.50 92 PRO A N 1
ATOM 737 C CA . PRO A 1 92 ? 17.970 1.386 -19.616 1.00 49.50 92 PRO A CA 1
ATOM 738 C C . PRO A 1 92 ? 18.581 0.277 -20.453 1.00 49.50 92 PRO A C 1
ATOM 740 O O . PRO A 1 92 ? 19.460 -0.414 -19.947 1.00 49.50 92 PRO A O 1
ATOM 743 N N . ASN A 1 93 ? 17.953 0.010 -21.601 1.00 51.69 93 ASN A N 1
ATOM 744 C CA . ASN A 1 93 ? 18.282 -1.008 -22.590 1.00 51.69 93 ASN A CA 1
ATOM 745 C C . ASN A 1 93 ? 19.474 -1.857 -22.146 1.00 51.69 93 ASN A C 1
ATOM 747 O O . ASN A 1 93 ? 20.618 -1.461 -22.356 1.00 51.69 93 ASN A O 1
ATOM 751 N N . MET A 1 94 ? 19.198 -2.914 -21.374 1.00 51.41 94 MET A N 1
ATOM 752 C CA . MET A 1 94 ? 20.248 -3.723 -20.774 1.00 51.41 94 MET A CA 1
ATOM 753 C C . MET A 1 94 ? 21.019 -4.306 -21.951 1.00 51.41 94 MET A C 1
ATOM 755 O O . MET A 1 94 ? 20.532 -5.241 -22.589 1.00 51.41 94 MET A O 1
ATOM 759 N N . GLU A 1 95 ? 22.160 -3.693 -22.282 1.00 54.47 95 GLU A N 1
ATOM 760 C CA . GLU A 1 95 ? 23.119 -4.232 -23.230 1.00 54.47 95 GLU A CA 1
ATOM 761 C C . GLU A 1 95 ? 23.205 -5.715 -22.919 1.00 54.47 95 GLU A C 1
ATOM 763 O O . GLU A 1 95 ? 23.417 -6.078 -21.753 1.00 54.47 95 GLU A O 1
ATOM 768 N N . LYS A 1 96 ? 22.881 -6.535 -23.931 1.00 56.78 96 LYS A N 1
ATOM 769 C CA . LYS A 1 96 ? 22.830 -7.999 -23.871 1.00 56.78 96 LYS A CA 1
ATOM 770 C C . LYS A 1 96 ? 23.818 -8.460 -22.823 1.00 56.78 96 LYS A C 1
ATOM 772 O O . LYS A 1 96 ? 25.020 -8.298 -23.017 1.00 56.78 96 LYS A O 1
ATOM 777 N N . THR A 1 97 ? 23.295 -8.925 -21.691 1.00 55.00 97 THR A N 1
ATOM 778 C CA . THR A 1 97 ? 24.090 -9.165 -20.495 1.00 55.00 97 THR A CA 1
ATOM 779 C C . THR A 1 97 ? 25.194 -10.129 -20.888 1.00 55.00 97 THR A C 1
ATOM 781 O O . THR A 1 97 ? 24.941 -11.312 -21.114 1.00 55.00 97 THR A O 1
ATOM 784 N N . GLY A 1 98 ? 26.410 -9.605 -21.057 1.00 62.00 98 GLY A N 1
ATOM 785 C CA . GLY A 1 98 ? 27.584 -10.435 -21.229 1.00 62.00 98 GLY A CA 1
ATOM 786 C C . GLY A 1 98 ? 27.581 -11.436 -20.083 1.00 62.00 98 GLY A C 1
ATOM 787 O O . GLY A 1 98 ? 27.260 -11.068 -18.954 1.00 62.00 98 GLY A O 1
ATOM 788 N N . CYS A 1 99 ? 27.849 -12.702 -20.400 1.00 64.56 99 CYS A N 1
ATOM 789 C CA . CYS A 1 99 ? 27.809 -13.825 -19.467 1.00 64.56 99 CYS A CA 1
ATOM 790 C C . CYS A 1 99 ? 28.299 -13.400 -18.067 1.00 64.56 99 CYS A C 1
ATOM 792 O O . CYS A 1 99 ? 29.468 -13.037 -17.926 1.00 64.56 99 CYS A O 1
ATOM 794 N N . LEU A 1 100 ? 27.409 -13.418 -17.057 1.00 62.41 100 LEU A N 1
ATOM 795 C CA . LEU A 1 100 ? 27.709 -12.962 -15.684 1.00 62.41 100 LEU A CA 1
ATOM 796 C C . LEU A 1 100 ? 28.911 -13.708 -15.081 1.00 62.41 100 LEU A C 1
ATOM 798 O O . LEU A 1 100 ? 29.603 -13.182 -14.216 1.00 62.41 100 LEU A O 1
ATOM 802 N N . ILE A 1 101 ? 29.183 -14.916 -15.585 1.00 65.38 101 ILE A N 1
ATOM 803 C CA . ILE A 1 101 ? 30.388 -15.693 -15.305 1.00 65.38 101 ILE A CA 1
ATOM 804 C C . ILE A 1 101 ? 31.146 -15.893 -16.620 1.00 65.38 101 ILE A C 1
ATOM 806 O O . ILE A 1 101 ? 30.768 -16.722 -17.448 1.00 65.38 101 ILE A O 1
ATOM 810 N N . ARG A 1 102 ? 32.212 -15.121 -16.846 1.00 63.72 102 ARG A N 1
ATOM 811 C CA . ARG A 1 102 ? 33.070 -15.274 -18.030 1.00 63.72 102 ARG A CA 1
ATOM 812 C C . ARG A 1 102 ? 34.056 -16.422 -17.832 1.00 63.72 102 ARG A C 1
ATOM 814 O O . ARG A 1 102 ? 34.848 -16.402 -16.893 1.00 63.72 102 ARG A O 1
ATOM 821 N N . CYS A 1 103 ? 34.049 -17.384 -18.750 1.00 71.38 103 CYS A N 1
ATOM 822 C CA . CYS A 1 103 ? 35.058 -18.435 -18.799 1.00 71.38 103 CYS A CA 1
ATOM 823 C C . CYS A 1 103 ? 36.413 -17.859 -19.226 1.00 71.38 103 CYS A C 1
ATOM 825 O O . CYS A 1 103 ? 36.492 -17.247 -20.286 1.00 71.38 103 CYS A O 1
ATOM 827 N N . HIS A 1 104 ? 37.466 -18.071 -18.437 1.00 69.88 104 HIS A N 1
ATOM 828 C CA . HIS A 1 104 ? 38.843 -17.696 -18.799 1.00 69.88 104 HIS A CA 1
ATOM 829 C C . HIS A 1 104 ? 39.768 -18.909 -19.006 1.00 69.88 104 HIS A C 1
ATOM 831 O O . HIS A 1 104 ? 40.964 -18.731 -19.201 1.00 69.88 104 HIS A O 1
ATOM 837 N N . GLY A 1 105 ? 39.240 -20.136 -18.956 1.00 70.69 105 GLY A N 1
ATOM 838 C CA . GLY A 1 105 ? 40.035 -21.363 -19.057 1.00 70.69 105 GLY A CA 1
ATOM 839 C C . GLY A 1 105 ? 39.451 -22.376 -20.038 1.00 70.69 105 GLY A C 1
ATOM 840 O O . GLY A 1 105 ? 38.260 -22.354 -20.339 1.00 70.69 105 GLY A O 1
ATOM 841 N N . GLU A 1 106 ? 40.290 -23.300 -20.501 1.00 69.00 106 GLU A N 1
ATOM 842 C CA . GLU A 1 106 ? 39.952 -24.264 -21.562 1.00 69.00 106 GLU A CA 1
ATOM 843 C C . GLU A 1 106 ? 38.920 -25.327 -21.131 1.00 69.00 106 GLU A C 1
ATOM 845 O O . GLU A 1 106 ? 38.261 -25.935 -21.968 1.00 69.00 106 GLU A O 1
ATOM 850 N N . HIS A 1 107 ? 38.716 -25.519 -19.823 1.00 73.12 107 HIS A N 1
ATOM 851 C CA . HIS A 1 107 ? 37.891 -26.603 -19.270 1.00 73.12 107 HIS A CA 1
ATOM 852 C C . HIS A 1 107 ? 36.479 -26.189 -18.826 1.00 73.12 107 HIS A C 1
ATOM 854 O O . HIS A 1 107 ? 35.760 -27.005 -18.255 1.00 73.12 107 HIS A O 1
ATOM 860 N N . CYS A 1 108 ? 36.053 -24.942 -19.049 1.00 75.50 108 CYS A N 1
ATOM 861 C CA . CYS A 1 108 ? 34.749 -24.465 -18.561 1.00 75.50 108 CYS A CA 1
ATOM 862 C C . CYS A 1 108 ? 33.685 -24.290 -19.664 1.00 75.50 108 CYS A C 1
ATOM 864 O O . CYS A 1 108 ? 32.550 -23.899 -19.392 1.00 75.50 108 CYS A O 1
ATOM 866 N N . SER A 1 109 ? 34.015 -24.667 -20.906 1.00 67.88 109 SER A N 1
ATOM 867 C CA . SER A 1 109 ? 33.127 -24.545 -22.071 1.00 67.88 109 SER A CA 1
ATOM 868 C C . SER A 1 109 ? 31.859 -25.404 -21.995 1.00 67.88 109 SER A C 1
ATOM 870 O O . SER A 1 109 ? 30.823 -24.983 -22.499 1.00 67.88 109 SER A O 1
ATOM 872 N N . SER A 1 110 ? 31.911 -26.585 -21.368 1.00 70.94 110 SER A N 1
ATOM 873 C CA . SER A 1 110 ? 30.751 -27.482 -21.208 1.00 70.94 110 SER A CA 1
ATOM 874 C C . SER A 1 110 ? 29.828 -27.097 -20.050 1.00 70.94 110 SER A C 1
ATOM 876 O O . SER A 1 110 ? 28.719 -27.610 -19.955 1.00 70.94 110 SER A O 1
ATOM 878 N N . SER A 1 111 ? 30.282 -26.203 -19.171 1.00 70.62 111 SER A N 1
ATOM 879 C CA . SER A 1 111 ? 29.559 -25.774 -17.967 1.00 70.62 111 SER A CA 1
ATOM 880 C C . SER A 1 111 ? 29.042 -24.339 -18.090 1.00 70.62 111 SER A C 1
ATOM 882 O O . SER A 1 111 ? 28.734 -23.693 -17.088 1.00 70.62 111 SER A O 1
ATOM 884 N N . GLN A 1 112 ? 28.980 -23.808 -19.315 1.00 68.56 112 GLN A N 1
ATOM 885 C CA . GLN A 1 112 ? 28.496 -22.459 -19.567 1.00 68.56 112 GLN A CA 1
ATOM 886 C C . GLN A 1 112 ? 26.965 -22.441 -19.689 1.00 68.56 112 GLN A C 1
ATOM 888 O O . GLN A 1 112 ? 26.366 -23.273 -20.360 1.00 68.56 112 GLN A O 1
ATOM 893 N N . CYS A 1 113 ? 26.335 -21.444 -19.064 1.00 67.94 113 CYS A N 1
ATOM 894 C CA . CYS A 1 113 ? 24.882 -21.230 -19.090 1.00 67.94 113 CYS A CA 1
ATOM 895 C C . CYS A 1 113 ? 24.399 -20.489 -20.364 1.00 67.94 113 CYS A C 1
ATOM 897 O O . CYS A 1 113 ? 23.203 -20.386 -20.621 1.00 67.94 113 CYS A O 1
ATOM 899 N N . CYS A 1 114 ? 25.316 -19.953 -21.182 1.00 67.06 114 CYS A N 1
ATOM 900 C CA . CYS A 1 114 ? 24.991 -19.185 -22.387 1.00 67.06 114 CYS A CA 1
ATOM 901 C C . CYS A 1 114 ? 25.037 -20.049 -23.652 1.00 67.06 114 CYS A C 1
ATOM 903 O O . CYS A 1 114 ? 26.042 -20.700 -23.932 1.00 67.06 114 CYS A O 1
ATOM 905 N N . SER A 1 115 ? 23.974 -19.976 -24.455 1.00 57.72 115 SER A N 1
ATOM 906 C CA . SER A 1 115 ? 23.919 -20.601 -25.779 1.00 57.72 115 SER A CA 1
ATOM 907 C C . SER A 1 115 ? 24.763 -19.796 -26.772 1.00 57.72 115 SER A C 1
ATOM 909 O O . SER A 1 115 ? 24.616 -18.576 -26.869 1.00 57.72 115 SER A O 1
ATOM 911 N N . LYS A 1 116 ? 25.660 -20.461 -27.509 1.00 60.25 116 LYS A N 1
ATOM 912 C CA . LYS A 1 116 ? 26.439 -19.853 -28.600 1.00 60.25 116 LYS A CA 1
ATOM 913 C C . LYS A 1 116 ? 25.540 -19.601 -29.813 1.00 60.25 116 LYS A C 1
ATOM 915 O O . LYS A 1 116 ? 25.665 -20.295 -30.813 1.00 60.25 116 LYS A O 1
ATOM 920 N N . GLU A 1 117 ? 24.646 -18.620 -29.760 1.00 49.28 117 GLU A N 1
ATOM 921 C CA . GLU A 1 117 ? 23.883 -18.232 -30.949 1.00 49.28 117 GLU A CA 1
ATOM 922 C C . GLU A 1 117 ? 23.986 -16.730 -31.236 1.00 49.28 117 GLU A C 1
ATOM 924 O O . GLU A 1 117 ? 23.377 -15.885 -30.587 1.00 49.28 117 GLU A O 1
ATOM 929 N N . LYS A 1 118 ? 24.795 -16.466 -32.274 1.00 37.53 118 LYS A N 1
ATOM 930 C CA . LYS A 1 118 ? 24.859 -15.289 -33.153 1.00 37.53 118 LYS A CA 1
ATOM 931 C C . LYS A 1 118 ? 25.185 -13.948 -32.487 1.00 37.53 118 LYS A C 1
ATOM 933 O O . LYS A 1 118 ? 24.327 -13.090 -32.278 1.00 37.53 118 LYS A O 1
ATOM 938 N N . PHE A 1 119 ? 26.484 -13.720 -32.303 1.00 34.72 119 PHE A N 1
ATOM 939 C CA . PHE A 1 119 ? 27.035 -12.375 -32.437 1.00 34.72 119 PHE A CA 1
ATOM 940 C C . PHE A 1 119 ? 27.020 -12.018 -33.926 1.00 34.72 119 PHE A C 1
ATOM 942 O O . PHE A 1 119 ? 27.625 -12.715 -34.736 1.00 34.72 119 PHE A O 1
ATOM 949 N N . ILE A 1 120 ? 26.259 -10.984 -34.281 1.00 38.59 120 ILE A N 1
ATOM 950 C CA . ILE A 1 120 ? 26.442 -10.275 -35.546 1.00 38.59 120 ILE A CA 1
ATOM 951 C C . ILE A 1 120 ? 27.839 -9.655 -35.458 1.00 38.59 120 ILE A C 1
ATOM 953 O O . ILE A 1 120 ? 28.135 -8.954 -34.490 1.00 38.59 120 ILE A O 1
ATOM 957 N N . GLU A 1 121 ? 28.704 -10.009 -36.405 1.00 37.78 121 GLU A N 1
ATOM 958 C CA . GLU A 1 121 ? 29.992 -9.358 -36.616 1.00 37.78 121 GLU A CA 1
ATOM 959 C C . GLU A 1 121 ? 29.738 -7.903 -37.007 1.00 37.78 121 GLU A C 1
ATOM 961 O O . GLU A 1 121 ? 29.451 -7.614 -38.165 1.00 37.78 121 GLU A O 1
ATOM 966 N N . ASP A 1 122 ? 29.867 -6.988 -36.051 1.00 30.80 122 ASP A N 1
ATOM 967 C CA . ASP A 1 122 ? 30.153 -5.599 -36.384 1.00 30.80 122 ASP A CA 1
ATOM 968 C C . ASP A 1 122 ? 31.670 -5.424 -36.366 1.00 30.80 122 ASP A C 1
ATOM 970 O O . ASP A 1 122 ? 32.328 -5.315 -35.330 1.00 30.80 122 ASP A O 1
ATOM 974 N N . SER A 1 123 ? 32.219 -5.472 -37.578 1.00 39.84 123 SER A N 1
ATOM 975 C CA . SER A 1 123 ? 33.560 -5.025 -37.921 1.00 39.84 123 SER A CA 1
ATOM 976 C C . SER A 1 123 ? 33.770 -3.598 -37.407 1.00 39.84 123 SER A C 1
ATOM 978 O O . SER A 1 123 ? 33.224 -2.649 -37.970 1.00 39.84 123 SER A O 1
ATOM 980 N N . CYS A 1 124 ? 34.644 -3.438 -36.419 1.00 29.42 124 CYS A N 1
ATOM 981 C CA . CYS A 1 124 ? 35.374 -2.194 -36.217 1.00 29.42 124 CYS A CA 1
ATOM 982 C C . CYS A 1 124 ? 36.864 -2.516 -36.212 1.00 29.42 124 CYS A C 1
ATOM 984 O O . CYS A 1 124 ? 37.426 -3.036 -35.252 1.00 29.42 124 CYS A O 1
ATOM 986 N N . SER A 1 125 ? 37.482 -2.241 -37.354 1.00 35.38 125 SER A N 1
ATOM 987 C CA . SER A 1 125 ? 38.919 -2.155 -37.540 1.00 35.38 125 SER A CA 1
ATOM 988 C C . SER A 1 125 ? 39.508 -1.096 -36.606 1.00 35.38 125 SER A C 1
ATOM 990 O O . SER A 1 125 ? 39.426 0.096 -36.902 1.00 35.38 125 SER A O 1
ATOM 992 N N . ASP A 1 126 ? 40.139 -1.526 -35.517 1.00 30.62 126 ASP A N 1
ATOM 993 C CA . ASP A 1 126 ? 41.030 -0.669 -34.739 1.00 30.62 126 ASP A CA 1
ATOM 994 C C . ASP A 1 126 ? 42.419 -0.655 -35.391 1.00 30.62 126 ASP A C 1
ATOM 996 O O . ASP A 1 126 ? 43.252 -1.545 -35.205 1.00 30.62 126 ASP A O 1
ATOM 1000 N N . LEU A 1 127 ? 42.679 0.394 -36.177 1.00 40.75 127 LEU A N 1
ATOM 1001 C CA . LEU A 1 127 ? 44.041 0.841 -36.446 1.00 40.75 127 LEU A CA 1
ATOM 1002 C C . LEU A 1 127 ? 44.559 1.578 -35.210 1.00 40.75 127 LEU A C 1
ATOM 1004 O O . LEU A 1 127 ? 44.161 2.717 -34.974 1.00 40.75 127 LEU A O 1
ATOM 1008 N N . SER A 1 128 ? 45.480 0.945 -34.477 1.00 32.62 128 SER A N 1
ATOM 1009 C CA . SER A 1 128 ? 46.611 1.538 -33.727 1.00 32.62 128 SER A CA 1
ATOM 1010 C C . SER A 1 128 ? 47.164 0.449 -32.787 1.00 32.62 128 SER A C 1
ATOM 1012 O O . SER A 1 128 ? 46.422 -0.106 -31.997 1.00 32.62 128 SER A O 1
ATOM 1014 N N . THR A 1 129 ? 48.441 0.061 -32.725 1.00 33.56 129 THR A N 1
ATOM 1015 C CA . THR A 1 129 ? 49.699 0.774 -32.975 1.00 33.56 129 THR A CA 1
ATOM 1016 C C . THR A 1 129 ? 50.874 -0.233 -32.950 1.00 33.56 129 THR A C 1
ATOM 1018 O O . THR A 1 129 ? 50.787 -1.230 -32.240 1.00 33.56 129 THR A O 1
ATOM 1021 N N . LYS A 1 130 ? 52.013 0.169 -33.548 1.00 33.06 130 LYS A N 1
ATOM 102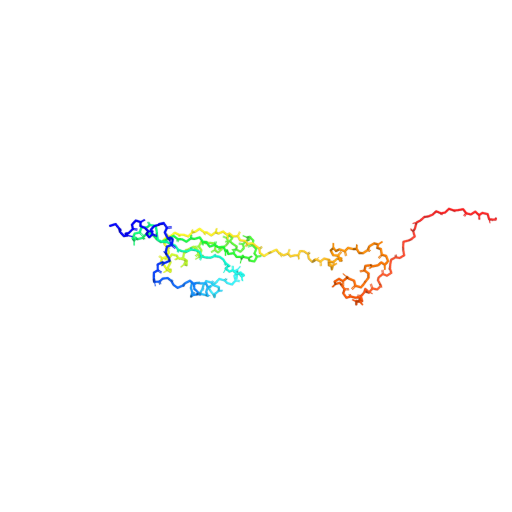2 C CA . LYS A 1 130 ? 53.432 -0.100 -33.172 1.00 33.06 130 LYS A CA 1
ATOM 1023 C C . LYS A 1 130 ? 54.258 -1.145 -33.965 1.00 33.06 130 LYS A C 1
ATOM 1025 O O . LYS A 1 130 ? 54.296 -2.312 -33.610 1.00 33.06 130 LYS A O 1
ATOM 1030 N N . LYS A 1 131 ? 55.121 -0.579 -34.834 1.00 32.03 131 LYS A N 1
ATOM 1031 C CA . LYS A 1 131 ? 56.599 -0.462 -34.670 1.00 32.03 131 LYS A CA 1
ATOM 1032 C C . LYS A 1 131 ? 57.493 -1.482 -35.424 1.00 32.03 131 LYS A C 1
ATOM 1034 O O . LYS A 1 131 ? 57.580 -2.621 -34.997 1.00 32.03 131 LYS A O 1
ATOM 1039 N N . GLN A 1 132 ? 58.257 -0.933 -36.396 1.00 34.69 132 GLN A N 1
ATOM 1040 C CA . GLN A 1 132 ? 59.611 -1.325 -36.882 1.00 34.69 132 GLN A CA 1
ATOM 1041 C C . GLN A 1 132 ? 59.740 -2.655 -37.669 1.00 34.69 132 GLN A C 1
ATOM 1043 O O . GLN A 1 132 ? 59.027 -3.595 -37.373 1.00 34.69 132 GLN A O 1
ATOM 1048 N N . ASP A 1 133 ? 60.530 -2.828 -38.743 1.00 33.78 133 ASP A N 1
ATOM 1049 C CA . ASP A 1 133 ? 61.836 -2.295 -39.170 1.00 33.78 133 ASP A CA 1
ATOM 1050 C C . ASP A 1 133 ? 62.067 -2.480 -40.703 1.00 33.78 133 ASP A C 1
ATOM 1052 O O . ASP A 1 133 ? 61.478 -3.367 -41.313 1.00 33.78 133 ASP A O 1
ATOM 1056 N N . ASN A 1 134 ? 63.010 -1.696 -41.254 1.00 32.28 134 ASN A N 1
ATOM 1057 C CA . ASN A 1 134 ? 63.921 -1.957 -42.396 1.00 32.28 134 ASN A CA 1
ATOM 1058 C C . ASN A 1 134 ? 63.387 -2.358 -43.796 1.00 32.28 134 ASN A C 1
ATOM 1060 O O . ASN A 1 134 ? 63.118 -3.531 -44.046 1.00 32.28 134 ASN A O 1
ATOM 1064 N N . LEU A 1 135 ? 63.465 -1.430 -44.765 1.00 35.19 135 LEU A N 1
ATOM 1065 C CA . LEU A 1 135 ? 64.522 -1.380 -45.803 1.00 35.19 135 LEU A CA 1
ATOM 1066 C C . LEU A 1 135 ? 64.547 -0.001 -46.487 1.00 35.19 135 LEU A C 1
ATOM 1068 O O . LEU A 1 135 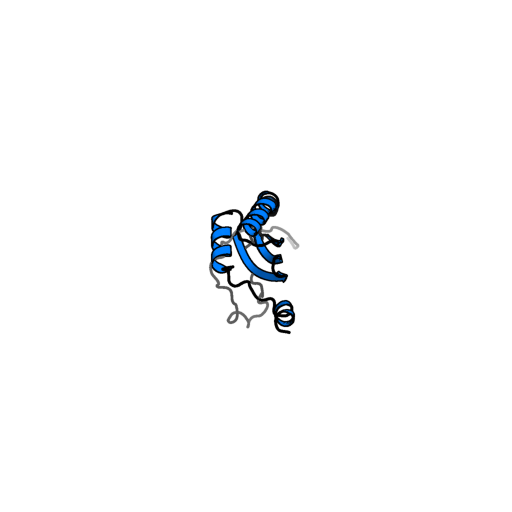? 63.448 0.527 -46.767 1.00 35.19 135 LEU A O 1
#

Neare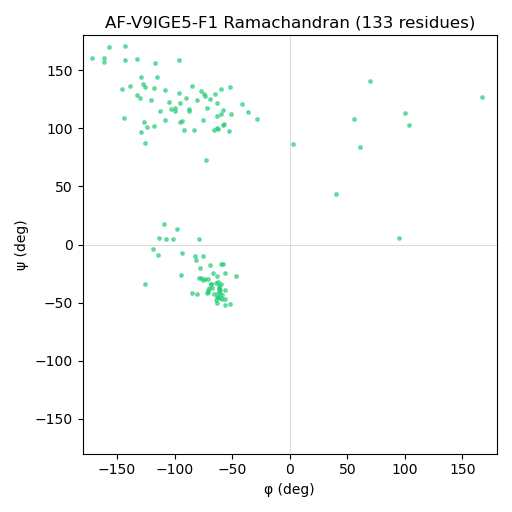st PDB structures (foldseek):
  8zsb-assembly1_B  TM=9.011E-01  e=6.581E-10  Homo sapiens
  8xma-assembly1_B  TM=7.470E-01  e=1.163E-10  Homo sapiens
  8xma-assembly1_A  TM=7.434E-01  e=5.041E-10  Homo sapiens
  8xmf-assembly1_A  TM=7.341E-01  e=9.817E-10  Homo sapiens
  8xmj-assembly1_B  TM=7.343E-01  e=1.081E-08  Homo sapiens

Mean predicted aligned error: 15.3 Å

InterPro domains:
  IPR027470 Cation efflux protein, cytoplasmic domain [PF16916] (23-70)
  IPR036837 Cation efflux protein, cytoplasmic domain superfamily [SSF160240] (23-87)

Secondary structure (DSSP, 8-state):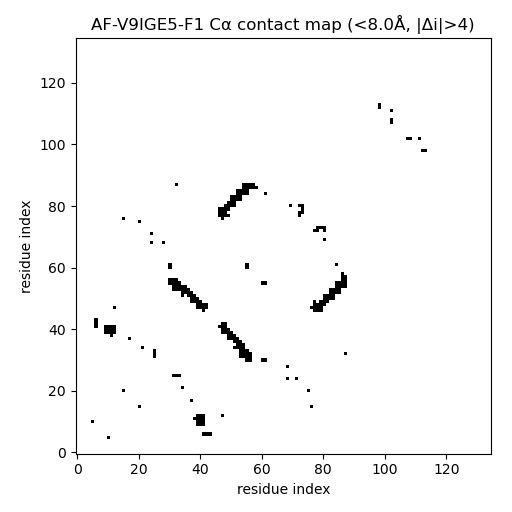
--HHHHHHTTPPPTT--HHHHHHHHHHH-TTEEEEEEEEEEEEETTEEEEEEEEEES-HHHHHHHHHHHHHHHHHTT-SEEEEEEEE------------SS---STT-GGG-SS---------------------

pLDDT: mean 75.54, std 22.11, range [29.42, 97.75]

Organism: Apis cerana (NCBI:txid7461)